Protein AF-A4WIF8-F1 (afdb_monomer)

pLDDT: mean 91.89, std 8.78, range [62.41, 98.69]

Secondary structure (DSSP, 8-state):
-HHHHHHHHHHS---BHHHHHHHTT--HHHHHHHHHHHHHTTSEEEETTTTEEEETTS-HHHHHHHHHHHH-GGGTTT-GGGEETTEE-TTHHHHHHHHHHH-GGGHHHIIIIIHHHHTT-

Radius of gyration: 14.33 Å; Cα contacts (8 Å, |Δi|>4): 148; chains: 1; bounding box: 36×22×38 Å

Solvent-accessible surface area (backbone atoms only — not comparable to full-atom values): 6778 Å² total; per-residue (Å²): 110,62,68,58,51,52,58,44,27,74,55,46,60,52,41,39,66,71,54,48,29,59,77,65,72,39,56,67,71,59,50,51,53,49,50,51,52,34,39,75,70,60,50,30,48,69,48,70,95,76,54,22,39,33,37,53,92,52,54,65,70,56,46,44,42,53,48,33,44,69,64,18,77,83,37,52,85,73,37,52,94,48,49,49,90,94,31,44,32,80,66,53,57,56,46,43,52,53,48,40,70,76,20,69,74,45,53,65,36,38,79,79,22,39,70,63,55,61,71,43,96

Sequence (121 aa):
MESAILSYLGRCPGPYFRQLAKELSAPVGTLSYHLYKLMREGLVYRLGSRPRYFPSEIEEERGWAIYLLREGPRALAEAQPLICGRRLCPHVRDLLLYSIEAYPCLRRDIVDNFIVLMSML

InterPro domains:
  IPR001845 HTH ArsR-type DNA-binding domain [PF01022] (5-45)
  IPR036388 Winged helix-like DNA-binding domain superfamily [G3DSA:1.10.10.10] (1-70)
  IPR036390 Winged helix DNA-binding domain superfamily [SSF46785] (2-56)

Nearest PDB structures (foldseek):
  4wcg-assembly1_A  TM=8.940E-01  e=2.432E-03  Cyprinid herpesvirus 3
  2qww-assembly3_F  TM=9.156E-01  e=1.278E-02  Listeria monocytogenes serotype 4b str. F2365
  2qww-assembly4_G  TM=5.154E-01  e=3.414E-02  Listeria monocytogenes serotype 4b str. F2365
  7kk0-assembly1_A  TM=5.320E-01  e=3.860E-02  Variovorax paradoxus
  3ihu-assembly2_B  TM=3.544E-01  e=2.511E-02  Cupriavidus pinatubonensis JMP134

Foldseek 3Di:
DLVLLLVCQQQAFFDQLVVSCVVSVHDSVRSVVSQVVCVVVQQWDFFDPRTTIHGNVDDVLLVLLLVCLQVAPVCVVRSVVQDDPQAGDPCSVVSNVVCVVRHVVSVVSCVVHVVVNVVRD

Structure (mmCIF, N/CA/C/O backbone):
data_AF-A4WIF8-F1
#
_entry.id   AF-A4WIF8-F1
#
loop_
_atom_site.group_PDB
_atom_site.id
_atom_site.type_symbol
_atom_site.label_atom_id
_atom_site.label_alt_id
_atom_site.label_comp_id
_atom_site.label_asym_id
_atom_site.label_entity_id
_atom_site.label_seq_id
_atom_site.pdbx_PDB_ins_code
_atom_site.Cartn_x
_atom_site.Cartn_y
_atom_site.Cartn_z
_atom_site.occupancy
_atom_site.B_iso_or_equiv
_atom_site.auth_seq_id
_atom_site.auth_comp_id
_atom_site.auth_asym_id
_atom_site.auth_atom_id
_atom_site.pdbx_PDB_model_num
ATOM 1 N N . MET A 1 1 ? -10.466 -5.123 14.071 1.00 94.75 1 MET A N 1
ATOM 2 C CA . MET A 1 1 ? -10.189 -4.143 12.990 1.00 94.75 1 MET A CA 1
ATOM 3 C C . MET A 1 1 ? -9.078 -4.660 12.081 1.00 94.75 1 MET A C 1
ATOM 5 O O . MET A 1 1 ? -9.183 -4.571 10.868 1.00 94.75 1 MET A O 1
ATOM 9 N N . GLU A 1 2 ? -8.048 -5.257 12.667 1.00 97.50 2 GLU A N 1
ATOM 10 C CA . GLU A 1 2 ? -6.892 -5.893 12.037 1.00 97.50 2 GLU A CA 1
ATOM 11 C C . GLU A 1 2 ? -7.273 -6.800 10.864 1.00 97.50 2 GLU A C 1
ATOM 13 O O . GLU A 1 2 ? -6.805 -6.583 9.751 1.00 97.50 2 GLU A O 1
ATOM 18 N N . SER A 1 3 ? -8.201 -7.740 11.069 1.00 97.88 3 SER A N 1
ATOM 19 C CA . SER A 1 3 ? -8.664 -8.647 10.010 1.00 97.88 3 SER A CA 1
ATOM 20 C C . SER A 1 3 ? -9.293 -7.911 8.824 1.00 97.88 3 SER A C 1
ATOM 22 O O . SER A 1 3 ? -9.128 -8.338 7.688 1.00 97.88 3 SER A O 1
ATOM 24 N N . ALA A 1 4 ? -9.983 -6.789 9.062 1.00 98.38 4 ALA A N 1
ATOM 25 C CA . ALA A 1 4 ? -10.568 -5.981 7.993 1.00 98.38 4 ALA A CA 1
ATOM 26 C C . ALA A 1 4 ? -9.488 -5.229 7.197 1.00 98.38 4 ALA A C 1
ATOM 28 O O . ALA A 1 4 ? -9.566 -5.175 5.972 1.00 98.38 4 ALA A O 1
ATOM 29 N N . ILE A 1 5 ? -8.457 -4.712 7.878 1.00 98.62 5 ILE A N 1
ATOM 30 C CA . ILE A 1 5 ? -7.288 -4.095 7.234 1.00 98.62 5 ILE A CA 1
ATOM 31 C C . ILE A 1 5 ? -6.565 -5.124 6.364 1.00 98.62 5 ILE A C 1
ATOM 33 O O . ILE A 1 5 ? -6.388 -4.883 5.174 1.00 98.62 5 ILE A O 1
ATOM 37 N N . LEU A 1 6 ? -6.203 -6.280 6.926 1.00 98.56 6 LEU A N 1
ATOM 38 C CA . LEU A 1 6 ? -5.498 -7.341 6.201 1.00 98.56 6 LEU A CA 1
ATOM 39 C C . LEU A 1 6 ? -6.332 -7.861 5.022 1.00 98.56 6 LEU A C 1
ATOM 41 O O . LEU A 1 6 ? -5.833 -7.952 3.904 1.00 98.56 6 LEU A O 1
ATOM 45 N N . SER A 1 7 ? -7.632 -8.093 5.229 1.00 98.38 7 SER A N 1
ATOM 46 C CA . SER A 1 7 ? -8.554 -8.503 4.161 1.00 98.38 7 SER A CA 1
ATOM 47 C C . SER A 1 7 ? -8.680 -7.460 3.046 1.00 98.38 7 SER A C 1
ATOM 49 O O . SER A 1 7 ? -8.812 -7.814 1.873 1.00 98.38 7 SER A O 1
ATOM 51 N N . TYR A 1 8 ? -8.659 -6.165 3.370 1.00 98.44 8 TYR A N 1
ATOM 52 C CA . TYR A 1 8 ? -8.646 -5.121 2.349 1.00 98.44 8 TYR A CA 1
ATOM 53 C C . TYR A 1 8 ? -7.313 -5.105 1.597 1.00 98.44 8 TYR A C 1
ATOM 55 O O . TYR A 1 8 ? -7.312 -5.159 0.369 1.00 98.44 8 TYR A O 1
ATOM 63 N N . LEU A 1 9 ? -6.187 -5.066 2.314 1.00 98.31 9 LEU A N 1
ATOM 64 C CA . LEU A 1 9 ? -4.852 -4.989 1.718 1.00 98.31 9 LEU A CA 1
ATOM 65 C C . LEU A 1 9 ? -4.542 -6.202 0.832 1.00 98.31 9 LEU A C 1
ATOM 67 O O . LEU A 1 9 ? -3.943 -6.031 -0.225 1.00 98.31 9 LEU A O 1
ATOM 71 N N . GLY A 1 10 ? -5.025 -7.392 1.198 1.00 97.69 10 GLY A N 1
ATOM 72 C CA . GLY A 1 10 ? -4.913 -8.598 0.376 1.00 97.69 10 GLY A CA 1
ATOM 73 C C . GLY A 1 10 ? -5.755 -8.575 -0.906 1.00 97.69 10 GLY A C 1
ATOM 74 O O . GLY A 1 10 ? -5.441 -9.291 -1.848 1.00 97.69 10 GLY A O 1
ATOM 75 N N . ARG A 1 11 ? -6.807 -7.747 -0.983 1.00 96.69 11 ARG A N 1
ATOM 76 C CA . ARG A 1 11 ? -7.646 -7.587 -2.191 1.00 96.69 11 ARG A CA 1
ATOM 77 C C . ARG A 1 11 ? -7.252 -6.383 -3.038 1.00 96.69 11 ARG A C 1
ATOM 79 O O . ARG A 1 11 ? -7.452 -6.385 -4.250 1.00 96.69 11 ARG A O 1
ATOM 86 N N . CYS A 1 12 ? -6.749 -5.334 -2.398 1.00 97.00 12 CYS A N 1
ATOM 87 C CA . CYS A 1 12 ? -6.364 -4.099 -3.054 1.00 97.00 12 CYS A CA 1
ATOM 88 C C . CYS A 1 12 ? -5.144 -3.466 -2.366 1.00 97.00 12 CYS A C 1
ATOM 90 O O . CYS A 1 12 ? -5.296 -2.529 -1.576 1.00 97.00 12 CYS A O 1
ATOM 92 N N . PRO A 1 13 ? -3.931 -3.963 -2.658 1.00 97.69 13 PRO A N 1
ATOM 93 C CA . PRO A 1 13 ? -2.706 -3.504 -2.014 1.00 97.69 13 PRO A CA 1
ATOM 94 C C . PRO A 1 13 ? -2.313 -2.096 -2.457 1.00 97.69 13 PRO A C 1
ATOM 96 O O . PRO A 1 13 ? -2.642 -1.650 -3.558 1.00 97.69 13 PRO A O 1
ATOM 99 N N . GLY A 1 14 ? -1.582 -1.390 -1.603 1.00 97.38 14 GLY A N 1
ATOM 100 C CA . GLY A 1 14 ? -1.084 -0.044 -1.855 1.00 97.38 14 GLY A CA 1
ATOM 101 C C . GLY A 1 14 ? -2.093 1.111 -1.730 1.00 97.38 14 GLY A C 1
ATOM 102 O O . GLY A 1 14 ? -1.897 2.109 -2.431 1.00 97.38 14 GLY A O 1
ATOM 103 N N . PRO A 1 15 ? -3.161 1.075 -0.903 1.00 97.62 15 PRO A N 1
ATOM 104 C CA . PRO A 1 15 ? -3.963 2.271 -0.671 1.00 97.62 15 PRO A CA 1
ATOM 105 C C . PRO A 1 15 ? -3.157 3.303 0.126 1.00 97.62 15 PRO A C 1
ATOM 107 O O . PRO A 1 15 ? -2.297 2.962 0.944 1.00 97.62 15 PRO A O 1
ATOM 110 N N . TYR A 1 16 ? -3.490 4.579 -0.048 1.00 97.69 16 TYR A N 1
ATOM 111 C CA . TYR A 1 16 ? -3.108 5.592 0.930 1.00 97.69 16 TYR A CA 1
ATOM 112 C C . TYR A 1 16 ? -3.895 5.420 2.229 1.00 97.69 16 TYR A C 1
ATOM 114 O O . TYR A 1 16 ? -5.035 4.952 2.221 1.00 97.69 16 TYR A O 1
ATOM 122 N N . PHE A 1 17 ? -3.352 5.941 3.331 1.00 98.25 17 PHE A N 1
ATOM 123 C CA . PHE A 1 17 ? -4.027 5.957 4.633 1.00 98.25 17 PHE A CA 1
ATOM 124 C C . PHE A 1 17 ? -5.477 6.473 4.556 1.00 98.25 17 PHE A C 1
ATOM 126 O O . PHE A 1 17 ? -6.401 5.828 5.042 1.00 98.25 17 PHE A O 1
ATOM 133 N N . ARG A 1 18 ? -5.700 7.625 3.900 1.00 97.38 18 ARG A N 1
ATOM 134 C CA . ARG A 1 18 ? -7.044 8.223 3.779 1.00 97.38 18 ARG A CA 1
ATOM 135 C C . ARG A 1 18 ? -7.993 7.401 2.909 1.00 97.38 18 ARG A C 1
ATOM 137 O O . ARG A 1 18 ? -9.188 7.393 3.183 1.00 97.38 18 ARG A O 1
ATOM 144 N N . GLN A 1 19 ? -7.475 6.731 1.879 1.00 96.88 19 GLN A N 1
ATOM 145 C CA . GLN A 1 19 ? -8.279 5.818 1.065 1.00 96.88 19 GLN A CA 1
ATOM 146 C C . GLN A 1 19 ? -8.722 4.637 1.924 1.00 96.88 19 GLN A C 1
ATOM 148 O O . GLN A 1 19 ? -9.911 4.374 2.018 1.00 96.88 19 GLN A O 1
ATOM 153 N N . LEU A 1 20 ? -7.792 4.011 2.647 1.00 97.88 20 LEU A N 1
ATOM 154 C CA . LEU A 1 20 ? -8.097 2.890 3.531 1.00 97.88 20 LEU A CA 1
ATOM 155 C C . LEU A 1 20 ? -9.097 3.266 4.638 1.00 97.88 20 LEU A C 1
ATOM 157 O O . LEU A 1 20 ? -10.026 2.509 4.901 1.00 97.88 20 LEU A O 1
ATOM 161 N N . ALA A 1 21 ? -8.960 4.450 5.246 1.00 98.25 21 ALA A N 1
ATOM 162 C CA . ALA A 1 21 ? -9.914 4.954 6.240 1.00 98.25 21 ALA A CA 1
ATOM 163 C C . ALA A 1 21 ? -11.328 5.083 5.671 1.00 98.25 21 ALA A C 1
ATOM 165 O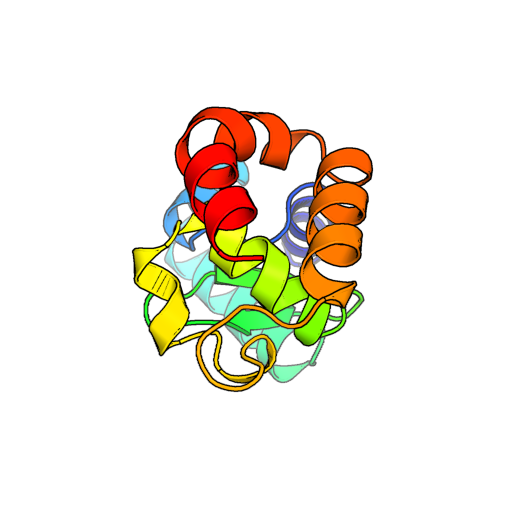 O . ALA A 1 21 ? -12.291 4.666 6.312 1.00 98.25 21 ALA A O 1
ATOM 166 N N . LYS A 1 22 ? -11.440 5.629 4.456 1.00 97.94 22 LYS A N 1
ATOM 167 C CA . LYS A 1 22 ? -12.715 5.773 3.757 1.00 97.94 22 LYS A CA 1
ATOM 168 C C . LYS A 1 22 ? -13.326 4.410 3.426 1.00 97.94 22 LYS A C 1
ATOM 170 O O . LYS A 1 22 ? -14.482 4.179 3.755 1.00 97.94 22 LYS A O 1
ATOM 175 N N . GLU A 1 23 ? -12.554 3.515 2.818 1.00 97.38 23 GLU A N 1
ATOM 176 C CA . GLU A 1 23 ? -13.026 2.196 2.375 1.00 97.38 23 GLU A CA 1
ATOM 177 C C . GLU A 1 23 ? -13.452 1.298 3.544 1.00 97.38 23 GLU A C 1
ATOM 179 O O . GLU A 1 23 ? -14.425 0.557 3.441 1.00 97.38 23 GLU A O 1
ATOM 184 N N . LEU A 1 24 ? -12.768 1.397 4.686 1.00 97.75 24 LEU A N 1
ATOM 185 C CA . LEU A 1 24 ? -13.123 0.656 5.899 1.00 97.75 24 LEU A CA 1
ATOM 186 C C . LEU A 1 24 ? -14.143 1.379 6.787 1.00 97.75 24 LEU A C 1
ATOM 188 O O . LEU A 1 24 ? -14.498 0.851 7.838 1.00 97.75 24 LEU A O 1
ATOM 192 N N . SER A 1 25 ? -14.587 2.586 6.410 1.00 97.88 25 SER A N 1
ATOM 193 C CA . SER A 1 25 ? -15.407 3.466 7.263 1.00 97.88 25 SER A CA 1
ATOM 194 C C . SER A 1 25 ? -14.837 3.608 8.684 1.00 97.88 25 SER A C 1
ATOM 196 O O . SER A 1 25 ? -15.567 3.639 9.675 1.00 97.88 25 SER A O 1
ATOM 198 N N . ALA A 1 26 ? -13.507 3.657 8.792 1.00 97.06 26 ALA A N 1
ATOM 199 C CA . ALA A 1 26 ? -12.793 3.626 10.060 1.00 97.06 26 ALA A CA 1
ATOM 200 C C . ALA A 1 26 ? -12.423 5.047 10.521 1.00 97.06 26 ALA A C 1
ATOM 202 O O . ALA A 1 26 ? -11.873 5.824 9.732 1.00 97.06 26 ALA A O 1
ATOM 203 N N . PRO A 1 27 ? -12.625 5.393 11.808 1.00 97.81 27 PRO A N 1
ATOM 204 C CA . PRO A 1 27 ? -12.083 6.624 12.369 1.00 97.81 27 PRO A CA 1
ATOM 205 C C . PRO A 1 27 ? -10.557 6.683 12.216 1.00 97.81 27 PRO A C 1
ATOM 207 O O . PRO A 1 27 ? -9.861 5.687 12.422 1.00 97.81 27 PRO A O 1
ATOM 210 N N . VAL A 1 28 ? -10.021 7.869 11.908 1.00 97.06 28 VAL A N 1
ATOM 211 C CA . VAL A 1 28 ? -8.582 8.079 11.647 1.00 97.06 28 VAL A CA 1
ATOM 212 C C . VAL A 1 28 ? -7.704 7.589 12.803 1.00 97.06 28 VAL A C 1
ATOM 214 O O . VAL A 1 28 ? -6.730 6.876 12.568 1.00 97.06 28 VAL A O 1
ATOM 217 N N . GLY A 1 29 ? -8.051 7.923 14.050 1.00 97.81 29 GLY A N 1
ATOM 218 C CA . GLY A 1 29 ? -7.288 7.484 15.225 1.00 97.81 29 GLY A CA 1
ATOM 219 C C . GLY A 1 29 ? -7.266 5.961 15.372 1.00 97.81 29 GLY A C 1
ATOM 220 O O . GLY A 1 29 ? -6.205 5.372 15.574 1.00 97.81 29 GLY A O 1
ATOM 221 N N . THR A 1 30 ? -8.421 5.320 15.174 1.00 97.88 30 THR A N 1
ATOM 222 C CA . THR A 1 30 ? -8.567 3.861 15.214 1.00 97.88 30 THR A CA 1
ATOM 223 C C . THR A 1 30 ? -7.723 3.193 14.133 1.00 97.88 30 THR A C 1
ATOM 225 O O . THR A 1 30 ? -6.933 2.302 14.437 1.00 97.88 30 THR A O 1
ATOM 228 N N . LEU A 1 31 ? -7.822 3.646 12.878 1.00 98.50 31 LEU A N 1
ATOM 229 C CA . LEU A 1 31 ? -7.030 3.075 11.789 1.00 98.50 31 LEU A CA 1
ATOM 230 C C . LEU A 1 31 ? -5.525 3.249 12.028 1.00 98.50 31 LEU A C 1
ATOM 232 O O . LEU A 1 31 ? -4.764 2.311 11.811 1.00 98.50 31 LEU A O 1
ATOM 236 N N . SER A 1 32 ? -5.104 4.428 12.493 1.00 98.44 32 SER A N 1
ATOM 237 C CA . SER A 1 32 ? -3.700 4.722 12.798 1.00 98.44 32 SER A CA 1
ATOM 238 C C . SER A 1 32 ? -3.135 3.758 13.841 1.00 98.44 32 SER A C 1
ATOM 240 O O . SER A 1 32 ? -2.091 3.147 13.615 1.00 98.44 32 SER A O 1
ATOM 242 N N . TYR A 1 33 ? -3.867 3.551 14.941 1.00 98.50 33 TYR A N 1
ATOM 243 C CA . TYR A 1 33 ? -3.479 2.613 15.992 1.00 98.50 33 TYR A CA 1
ATOM 244 C C . TYR A 1 33 ? -3.308 1.186 15.455 1.00 98.50 33 TYR A C 1
ATOM 246 O O . TYR A 1 33 ? -2.262 0.567 15.661 1.00 98.50 33 TYR A O 1
ATOM 254 N N . HIS A 1 34 ? -4.302 0.672 14.725 1.00 98.56 34 HIS A N 1
ATOM 255 C CA . HIS A 1 34 ? -4.247 -0.704 14.231 1.00 98.56 34 HIS A CA 1
ATOM 256 C C . HIS A 1 34 ? -3.197 -0.899 13.132 1.00 98.56 34 HIS A C 1
ATOM 258 O O . HIS A 1 34 ? -2.529 -1.928 13.127 1.00 98.56 34 HIS A O 1
ATOM 264 N N . LEU A 1 35 ? -2.981 0.077 12.244 1.00 98.44 35 LEU A N 1
ATOM 265 C CA . LEU A 1 35 ? -1.881 0.012 11.276 1.00 98.44 35 LEU A CA 1
ATOM 266 C C . LEU A 1 35 ? -0.520 0.026 11.969 1.00 98.44 35 LEU A C 1
ATOM 268 O O . LEU A 1 35 ? 0.352 -0.749 11.595 1.00 98.44 35 LEU A O 1
ATOM 272 N N . TYR A 1 36 ? -0.327 0.875 12.982 1.00 98.50 36 TYR A N 1
ATOM 273 C CA . TYR A 1 36 ? 0.915 0.893 13.753 1.00 98.50 36 TYR A CA 1
ATOM 274 C C . TYR A 1 36 ? 1.187 -0.459 14.418 1.00 98.50 36 TYR A C 1
ATOM 276 O O . TYR A 1 36 ? 2.301 -0.975 14.331 1.00 98.50 36 TYR A O 1
ATOM 284 N N . LYS A 1 37 ? 0.159 -1.058 15.026 1.00 98.62 37 LYS A N 1
ATOM 285 C CA . LYS A 1 37 ? 0.232 -2.399 15.611 1.00 98.62 37 LYS A CA 1
ATOM 286 C C . LYS A 1 37 ? 0.616 -3.457 14.567 1.00 98.62 37 LYS A C 1
ATOM 288 O O . LYS A 1 37 ? 1.605 -4.150 14.766 1.00 98.62 37 LYS A O 1
ATOM 293 N N . LEU A 1 38 ? -0.087 -3.514 13.433 1.00 98.69 38 LEU A N 1
ATOM 294 C CA . LEU A 1 38 ? 0.193 -4.471 12.353 1.00 98.69 38 LEU A CA 1
ATOM 295 C C . LEU A 1 38 ? 1.596 -4.300 11.751 1.00 98.69 38 LEU A C 1
ATOM 297 O O . LEU A 1 38 ? 2.242 -5.289 11.414 1.00 98.69 38 LEU A O 1
ATOM 301 N N . MET A 1 39 ? 2.091 -3.063 11.642 1.00 98.50 39 MET A N 1
ATOM 302 C CA . MET A 1 39 ? 3.462 -2.798 11.191 1.00 98.50 39 MET A CA 1
ATOM 303 C C . MET A 1 39 ? 4.503 -3.278 12.202 1.00 98.50 39 MET A C 1
ATOM 305 O O . MET A 1 39 ? 5.516 -3.851 11.815 1.00 98.50 39 MET A O 1
ATOM 309 N N . ARG A 1 40 ? 4.256 -3.089 13.504 1.00 98.50 40 ARG A N 1
ATOM 310 C CA . ARG A 1 40 ? 5.131 -3.623 14.558 1.00 98.50 40 ARG A CA 1
ATOM 311 C C . ARG A 1 40 ? 5.162 -5.147 14.595 1.00 98.50 40 ARG A C 1
ATOM 313 O O . ARG A 1 40 ? 6.181 -5.712 14.973 1.00 98.50 40 ARG A O 1
ATOM 320 N N . GLU A 1 41 ? 4.057 -5.785 14.234 1.00 98.38 41 GLU A N 1
ATOM 321 C CA . GLU A 1 41 ? 3.926 -7.242 14.146 1.00 98.38 41 GLU A CA 1
ATOM 322 C C . GLU A 1 41 ? 4.487 -7.809 12.828 1.00 98.38 41 GLU A C 1
ATOM 324 O O . GLU A 1 41 ? 4.525 -9.022 12.659 1.00 98.38 41 GLU A O 1
ATOM 329 N N . GLY A 1 42 ? 4.934 -6.959 11.894 1.00 98.38 42 GLY A N 1
ATOM 330 C CA . GLY A 1 42 ? 5.479 -7.392 10.603 1.00 98.38 42 GLY A CA 1
ATOM 331 C C . GLY A 1 42 ? 4.428 -7.927 9.625 1.00 98.38 42 GLY A C 1
ATOM 332 O O . GLY A 1 42 ? 4.780 -8.584 8.652 1.00 98.38 42 GLY A O 1
ATOM 333 N N . LEU A 1 43 ? 3.143 -7.656 9.869 1.00 98.62 43 LEU A N 1
ATOM 334 C CA . LEU A 1 43 ? 2.025 -8.102 9.025 1.00 98.62 43 LEU A CA 1
ATOM 335 C C . LEU A 1 43 ? 1.673 -7.094 7.925 1.00 98.62 43 LEU A C 1
ATOM 337 O O . LEU A 1 43 ? 1.011 -7.420 6.943 1.00 98.62 43 LEU A O 1
ATOM 341 N N . VAL A 1 44 ? 2.087 -5.841 8.101 1.00 98.69 44 VAL A N 1
ATOM 342 C CA . VAL A 1 44 ? 1.890 -4.757 7.139 1.00 98.69 44 VAL A CA 1
ATOM 343 C C . VAL A 1 44 ? 3.184 -3.971 7.031 1.00 98.69 44 VAL A C 1
ATOM 345 O O . VAL A 1 44 ? 3.839 -3.701 8.032 1.00 98.69 44 VAL A O 1
ATOM 348 N N . TYR A 1 45 ? 3.527 -3.533 5.830 1.00 98.62 45 TYR A N 1
ATOM 349 C CA . TYR A 1 45 ? 4.606 -2.581 5.601 1.00 98.62 45 TYR A CA 1
ATOM 350 C C . TYR A 1 45 ? 4.107 -1.407 4.759 1.00 98.62 45 TYR A C 1
ATOM 352 O O . TYR A 1 45 ? 2.96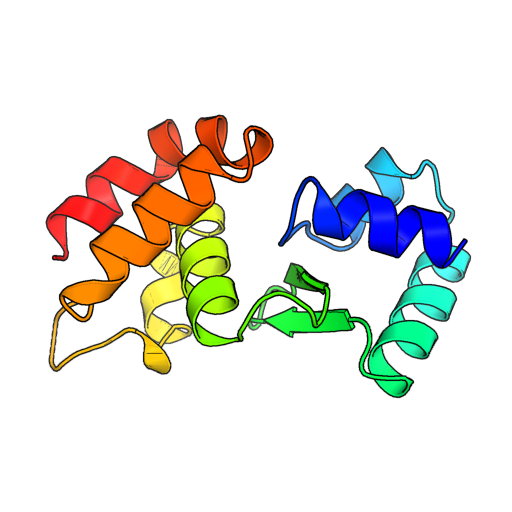9 -1.390 4.278 1.00 98.62 45 TYR A O 1
ATOM 360 N N . ARG A 1 46 ? 4.935 -0.371 4.628 1.00 98.06 46 ARG A N 1
ATOM 361 C CA . ARG A 1 46 ? 4.622 0.806 3.814 1.00 98.06 46 ARG A CA 1
ATOM 362 C C . ARG A 1 46 ? 5.803 1.179 2.934 1.00 98.06 46 ARG A C 1
ATOM 364 O O . ARG A 1 46 ? 6.937 1.102 3.395 1.00 98.06 46 ARG A O 1
ATOM 371 N N . LEU A 1 47 ? 5.522 1.626 1.715 1.00 97.38 47 LEU A N 1
ATOM 372 C CA . LEU A 1 47 ? 6.534 2.082 0.761 1.00 97.38 47 LEU A CA 1
ATOM 373 C C . LEU A 1 47 ? 6.317 3.539 0.366 1.00 97.38 47 LEU A C 1
ATOM 375 O O . LEU A 1 47 ? 5.184 4.036 0.380 1.00 97.38 47 LEU A O 1
ATOM 379 N N . GLY A 1 48 ? 7.424 4.175 -0.016 1.00 95.12 48 GLY A N 1
ATOM 380 C CA . GLY A 1 48 ? 7.472 5.539 -0.524 1.00 95.12 48 GLY A CA 1
ATOM 381 C C . GLY A 1 48 ? 7.335 6.630 0.538 1.00 95.12 48 GLY A C 1
ATOM 382 O O . GLY A 1 48 ? 6.810 6.438 1.637 1.00 95.12 48 GLY A O 1
ATOM 383 N N . SER A 1 49 ? 7.784 7.823 0.167 1.00 92.81 49 SER A N 1
ATOM 384 C CA . SER A 1 49 ? 7.607 9.069 0.916 1.00 92.81 49 SER A CA 1
ATOM 385 C C . SER A 1 49 ? 6.136 9.465 1.044 1.00 92.81 49 SER A C 1
ATOM 387 O O . SER A 1 49 ? 5.754 10.105 2.025 1.00 92.81 49 SER A O 1
ATOM 389 N N . ARG A 1 50 ? 5.296 9.053 0.083 1.00 90.75 50 ARG A N 1
ATOM 390 C CA . ARG A 1 50 ? 3.830 9.129 0.136 1.00 90.75 50 ARG A CA 1
ATOM 391 C C . ARG A 1 50 ? 3.294 7.745 0.509 1.00 90.75 50 ARG A C 1
ATOM 393 O O . ARG A 1 50 ? 3.037 6.944 -0.388 1.00 90.75 50 ARG A O 1
ATOM 400 N N . PRO A 1 51 ? 3.119 7.438 1.808 1.00 95.56 51 PRO A N 1
ATOM 401 C CA . PRO A 1 51 ? 3.075 6.055 2.249 1.00 95.56 51 PRO A CA 1
ATOM 402 C C . PRO A 1 51 ? 1.864 5.314 1.698 1.00 95.56 51 PRO A C 1
ATOM 404 O O . PRO A 1 51 ? 0.712 5.705 1.932 1.00 95.56 51 PRO A O 1
ATOM 407 N N . ARG A 1 52 ? 2.141 4.211 1.011 1.00 97.88 52 ARG A N 1
ATOM 408 C CA . ARG A 1 52 ? 1.148 3.216 0.604 1.00 97.88 52 ARG A CA 1
ATOM 409 C C . ARG A 1 52 ? 1.367 1.939 1.386 1.00 97.88 52 ARG A C 1
ATOM 411 O O . ARG A 1 52 ? 2.511 1.554 1.601 1.00 97.88 52 ARG A O 1
ATOM 418 N N . TYR A 1 53 ? 0.278 1.318 1.819 1.00 98.56 53 TYR A N 1
ATOM 419 C CA . TYR A 1 53 ? 0.321 0.176 2.731 1.00 98.56 53 TYR A CA 1
ATOM 420 C C . TYR A 1 53 ? 0.187 -1.144 1.981 1.00 98.56 53 TYR A C 1
ATOM 422 O O . TYR A 1 53 ? -0.622 -1.262 1.062 1.00 98.56 53 TYR A O 1
ATOM 430 N N . PHE A 1 54 ? 0.952 -2.141 2.398 1.00 98.62 54 PHE A N 1
ATOM 431 C CA . PHE A 1 54 ? 1.023 -3.449 1.762 1.00 98.62 54 PHE A CA 1
ATOM 432 C C . PHE A 1 54 ? 0.972 -4.547 2.828 1.00 98.62 54 PHE A C 1
ATOM 434 O O . PHE A 1 54 ? 1.515 -4.347 3.917 1.00 98.62 54 PHE A O 1
ATOM 441 N N . PRO A 1 55 ? 0.299 -5.674 2.555 1.00 98.38 55 PRO A N 1
ATOM 442 C CA . PRO A 1 55 ? 0.319 -6.831 3.440 1.00 98.38 55 PRO A CA 1
ATOM 443 C C . PRO A 1 55 ? 1.659 -7.573 3.260 1.00 98.38 55 PRO A C 1
ATOM 445 O O . PRO A 1 55 ? 2.213 -7.561 2.159 1.00 98.38 55 PRO A O 1
ATOM 448 N N . SER A 1 56 ? 2.215 -8.165 4.318 1.00 98.06 56 SER A N 1
ATOM 449 C CA . SER A 1 56 ? 3.568 -8.751 4.287 1.00 98.06 56 SER A CA 1
ATOM 450 C C . SER A 1 56 ? 3.713 -9.974 3.379 1.00 98.06 56 SER A C 1
ATOM 452 O O . SER A 1 56 ? 4.827 -10.348 3.027 1.00 98.06 56 SER A O 1
ATOM 454 N N . GLU A 1 57 ? 2.602 -10.560 2.938 1.00 97.19 57 GLU A N 1
ATOM 455 C CA . GLU A 1 57 ? 2.557 -11.617 1.928 1.00 97.19 57 GLU A CA 1
ATOM 456 C C . GLU A 1 57 ? 2.935 -11.120 0.521 1.00 97.19 57 GLU A C 1
ATOM 458 O O . GLU A 1 57 ? 3.165 -11.928 -0.379 1.00 97.19 57 GLU A O 1
ATOM 463 N N . ILE A 1 58 ? 2.980 -9.802 0.297 1.00 97.38 58 ILE A N 1
ATOM 464 C CA . ILE A 1 58 ? 3.515 -9.218 -0.933 1.00 97.38 58 ILE A CA 1
ATOM 465 C C . ILE A 1 58 ? 4.998 -8.931 -0.724 1.00 97.38 58 ILE A C 1
ATOM 467 O O . ILE A 1 58 ? 5.372 -8.122 0.119 1.00 97.38 58 ILE A O 1
ATOM 471 N N . GLU A 1 59 ? 5.839 -9.569 -1.535 1.00 96.19 59 GLU A N 1
ATOM 472 C CA . GLU A 1 59 ? 7.273 -9.289 -1.553 1.00 96.19 59 GLU A CA 1
ATOM 473 C C . GLU A 1 59 ? 7.550 -7.823 -1.899 1.00 96.19 59 GLU A C 1
ATOM 475 O O . GLU A 1 59 ? 6.854 -7.209 -2.715 1.00 96.19 59 GLU A O 1
ATOM 480 N N . GLU A 1 60 ? 8.595 -7.255 -1.295 1.00 95.12 60 GLU A N 1
ATOM 481 C CA . GLU A 1 60 ? 8.871 -5.821 -1.379 1.00 95.12 60 GLU A CA 1
ATOM 482 C C . GLU A 1 60 ? 9.036 -5.335 -2.825 1.00 95.12 60 GLU A C 1
ATOM 484 O O . GLU A 1 60 ? 8.498 -4.288 -3.185 1.00 95.12 60 GLU A O 1
ATOM 489 N N . GLU A 1 61 ? 9.697 -6.118 -3.679 1.00 95.38 61 GLU A N 1
ATOM 490 C CA . GLU A 1 61 ? 9.893 -5.797 -5.094 1.00 95.38 61 GLU A CA 1
ATOM 491 C C . GLU A 1 61 ? 8.559 -5.667 -5.849 1.00 95.38 61 GLU A C 1
ATOM 493 O O . GLU A 1 61 ? 8.307 -4.678 -6.547 1.00 95.38 61 GLU A O 1
ATOM 498 N N . ARG A 1 62 ? 7.640 -6.615 -5.635 1.00 96.06 62 ARG A N 1
ATOM 499 C CA . ARG A 1 62 ? 6.275 -6.533 -6.165 1.00 96.06 62 ARG A CA 1
ATOM 500 C C . ARG A 1 62 ? 5.517 -5.349 -5.559 1.00 96.06 62 ARG A C 1
ATOM 502 O O . ARG A 1 62 ? 4.765 -4.675 -6.263 1.00 96.06 62 ARG A O 1
ATOM 509 N N . GLY A 1 63 ? 5.743 -5.059 -4.279 1.00 97.12 63 GLY A N 1
ATOM 510 C CA . GLY A 1 63 ? 5.239 -3.861 -3.609 1.00 97.12 63 GLY A CA 1
ATOM 511 C C . GLY A 1 63 ? 5.675 -2.572 -4.310 1.00 97.12 63 GLY A C 1
ATOM 512 O O . GLY A 1 63 ? 4.835 -1.712 -4.578 1.00 97.12 63 GLY A O 1
ATOM 513 N N . TRP A 1 64 ? 6.953 -2.453 -4.679 1.00 96.56 64 TRP A N 1
ATOM 514 C CA . TRP A 1 64 ? 7.479 -1.317 -5.439 1.00 96.56 64 TRP A CA 1
ATOM 515 C C . TRP A 1 64 ? 6.872 -1.225 -6.840 1.00 96.56 64 TRP A C 1
ATOM 517 O O . TRP A 1 64 ? 6.574 -0.120 -7.295 1.00 96.56 64 TRP A O 1
ATOM 527 N N . ALA A 1 65 ? 6.615 -2.355 -7.505 1.00 94.50 65 ALA A N 1
ATOM 528 C CA . ALA A 1 65 ? 5.977 -2.355 -8.822 1.00 94.50 65 ALA A CA 1
ATOM 529 C C . ALA A 1 65 ? 4.538 -1.819 -8.728 1.00 94.50 65 ALA A C 1
ATOM 531 O O . ALA A 1 65 ? 4.128 -0.962 -9.513 1.00 94.50 65 ALA A O 1
ATOM 532 N N . ILE A 1 66 ? 3.789 -2.248 -7.707 1.00 95.38 66 ILE A N 1
ATOM 533 C CA . ILE A 1 66 ? 2.446 -1.729 -7.421 1.00 95.38 66 ILE A CA 1
ATOM 534 C C . ILE A 1 66 ? 2.506 -0.251 -7.006 1.00 95.38 66 ILE A C 1
ATOM 536 O O . ILE A 1 66 ? 1.663 0.536 -7.437 1.00 95.38 66 ILE A O 1
ATOM 540 N N . TYR A 1 67 ? 3.492 0.158 -6.200 1.00 95.25 67 TYR A N 1
ATOM 541 C CA . TYR A 1 67 ? 3.698 1.563 -5.833 1.00 95.25 67 TYR A CA 1
ATOM 542 C C . TYR A 1 67 ? 3.890 2.431 -7.080 1.00 95.25 67 TYR A C 1
ATOM 544 O O . TYR A 1 67 ? 3.189 3.430 -7.244 1.00 95.25 67 TYR A O 1
ATOM 552 N N . LEU A 1 68 ? 4.771 2.009 -7.989 1.00 92.38 68 LEU A N 1
ATOM 553 C CA . LEU A 1 68 ? 5.050 2.697 -9.243 1.00 92.38 68 LEU A CA 1
ATOM 554 C C . LEU A 1 68 ? 3.812 2.768 -10.147 1.00 92.38 68 LEU A C 1
ATOM 556 O O . LEU A 1 68 ? 3.518 3.834 -10.682 1.00 92.38 68 LEU A O 1
ATOM 560 N N . LEU A 1 69 ? 3.043 1.681 -10.265 1.00 91.50 69 LEU A N 1
ATOM 561 C CA . LEU A 1 69 ? 1.785 1.668 -11.019 1.00 91.50 69 LEU A CA 1
ATOM 562 C C . LEU A 1 69 ? 0.776 2.690 -10.476 1.00 91.50 69 LEU A C 1
ATOM 564 O O . LEU A 1 69 ? 0.108 3.376 -11.247 1.00 91.50 69 LEU A O 1
ATOM 568 N N . ARG A 1 70 ? 0.675 2.818 -9.150 1.00 92.31 70 ARG A N 1
ATOM 569 C CA . ARG A 1 70 ? -0.291 3.707 -8.489 1.00 92.31 70 ARG A CA 1
ATOM 570 C C . ARG A 1 70 ? 0.137 5.171 -8.433 1.00 92.31 70 ARG A C 1
ATOM 572 O O . ARG A 1 70 ? -0.711 6.060 -8.464 1.00 92.31 70 ARG A O 1
ATOM 579 N N . GLU A 1 71 ? 1.426 5.440 -8.265 1.00 91.31 71 GLU A N 1
ATOM 580 C CA . GLU A 1 71 ? 1.960 6.805 -8.247 1.00 91.31 71 GLU A CA 1
ATOM 581 C C . GLU A 1 71 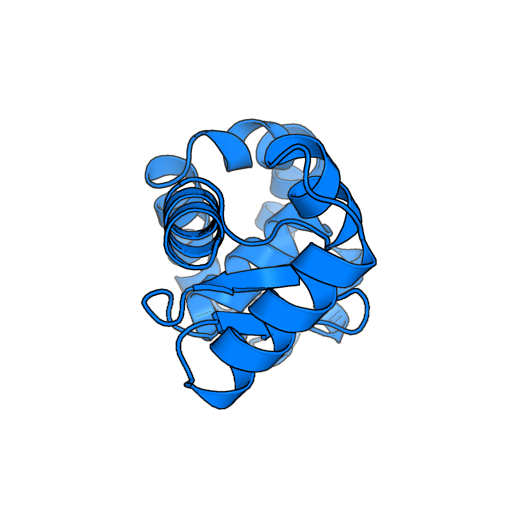? 2.244 7.357 -9.639 1.00 91.31 71 GLU A C 1
ATOM 583 O O . GLU A 1 71 ? 2.222 8.577 -9.821 1.00 91.31 71 GLU A O 1
ATOM 588 N N . GLY A 1 72 ? 2.527 6.468 -10.586 1.00 88.12 72 GLY A N 1
ATOM 589 C CA . GLY A 1 72 ? 3.023 6.797 -11.905 1.00 88.12 72 GLY A CA 1
ATOM 590 C C . GLY A 1 72 ? 4.525 7.106 -11.933 1.00 88.12 72 GLY A C 1
ATOM 591 O O . GLY A 1 72 ? 5.229 6.975 -10.928 1.00 88.12 72 GLY A O 1
ATOM 592 N N . PRO A 1 73 ? 5.033 7.576 -13.085 1.00 82.94 73 PRO A N 1
ATOM 593 C CA . PRO A 1 73 ? 6.464 7.777 -13.344 1.00 82.94 73 PRO A CA 1
ATOM 594 C C . PRO A 1 73 ? 7.182 8.691 -12.343 1.00 82.94 73 PRO A C 1
ATOM 596 O O . PRO A 1 73 ? 8.388 8.577 -12.145 1.00 82.94 73 PRO A O 1
ATOM 599 N N . ARG A 1 74 ? 6.456 9.583 -11.659 1.00 86.44 74 ARG A N 1
ATOM 600 C CA . ARG A 1 74 ? 7.032 10.454 -10.621 1.00 86.44 74 ARG A CA 1
ATOM 601 C C . ARG A 1 74 ? 7.674 9.682 -9.462 1.00 86.44 74 ARG A C 1
ATOM 603 O O . ARG A 1 74 ? 8.551 10.218 -8.798 1.00 86.44 74 ARG A O 1
ATOM 610 N N . ALA A 1 75 ? 7.240 8.445 -9.226 1.00 90.75 75 ALA A N 1
ATOM 611 C CA . ALA A 1 75 ? 7.760 7.578 -8.174 1.00 90.75 75 ALA A CA 1
ATOM 612 C C . ALA A 1 75 ? 9.040 6.826 -8.565 1.00 90.75 75 ALA A C 1
ATOM 614 O O . ALA A 1 75 ? 9.609 6.132 -7.725 1.00 90.75 75 ALA A O 1
ATOM 615 N N . LEU A 1 76 ? 9.521 6.951 -9.807 1.00 88.62 76 LEU A N 1
ATOM 616 C CA . LEU A 1 76 ? 10.705 6.218 -10.270 1.00 88.62 76 LEU A CA 1
ATOM 617 C C . LEU A 1 76 ? 11.938 6.482 -9.409 1.00 88.62 76 LEU A C 1
ATOM 619 O O . LEU A 1 76 ? 12.666 5.551 -9.097 1.00 88.62 76 LEU A O 1
ATOM 623 N N . ALA A 1 77 ? 12.139 7.727 -8.970 1.00 89.25 77 ALA A N 1
ATOM 624 C CA . ALA A 1 77 ? 13.269 8.083 -8.113 1.00 89.25 77 ALA A CA 1
ATOM 625 C C . ALA A 1 77 ? 13.253 7.360 -6.750 1.00 89.25 77 ALA A C 1
ATOM 627 O O . ALA A 1 77 ? 14.304 7.200 -6.131 1.00 89.25 77 ALA A O 1
ATOM 628 N N . GLU A 1 78 ? 12.074 6.929 -6.291 1.00 91.88 78 GLU A N 1
ATOM 629 C CA . GLU A 1 78 ? 11.885 6.192 -5.038 1.00 91.88 78 GLU A CA 1
ATOM 630 C C . GLU A 1 78 ? 11.980 4.675 -5.251 1.00 91.88 78 GLU A C 1
ATOM 632 O O . GLU A 1 78 ? 12.479 3.963 -4.385 1.00 91.88 78 GLU A O 1
ATOM 637 N N . ALA A 1 79 ? 11.565 4.180 -6.421 1.00 89.12 79 ALA A N 1
ATOM 638 C CA . ALA A 1 79 ? 11.583 2.765 -6.786 1.00 89.12 79 ALA A CA 1
ATOM 639 C C . ALA A 1 79 ? 12.967 2.288 -7.276 1.00 89.12 79 ALA A C 1
ATOM 641 O O . ALA A 1 79 ? 13.064 1.534 -8.244 1.00 89.12 79 ALA A O 1
ATOM 642 N N . GLN A 1 80 ? 14.042 2.704 -6.595 1.00 87.69 80 GLN A N 1
ATOM 643 C CA . GLN A 1 80 ? 15.425 2.315 -6.915 1.00 87.69 80 GLN A CA 1
ATOM 644 C C . GLN A 1 80 ? 15.641 0.800 -7.057 1.00 87.69 80 GLN A C 1
ATOM 646 O O . GLN A 1 80 ? 16.369 0.423 -7.975 1.00 87.69 80 GLN A O 1
ATOM 651 N N . PRO A 1 81 ? 14.994 -0.076 -6.255 1.00 90.19 81 PRO A N 1
ATOM 652 C CA . PRO A 1 81 ? 15.132 -1.524 -6.424 1.00 90.19 81 PRO A CA 1
ATOM 653 C C . PRO A 1 81 ? 14.705 -2.041 -7.804 1.00 90.19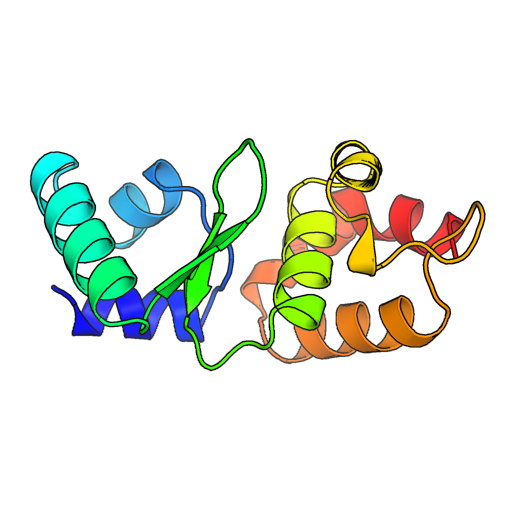 81 PRO A C 1
ATOM 655 O O . PRO A 1 81 ? 15.142 -3.106 -8.217 1.00 90.19 81 PRO A O 1
ATOM 658 N N . LEU A 1 82 ? 13.870 -1.290 -8.528 1.00 92.38 82 LEU A N 1
ATOM 659 C CA . LEU A 1 82 ? 13.353 -1.673 -9.842 1.00 92.38 82 LEU A CA 1
ATOM 660 C C . LEU A 1 82 ? 14.141 -1.064 -11.005 1.00 92.38 82 LEU A C 1
ATOM 662 O O . LEU A 1 82 ? 13.749 -1.248 -12.157 1.00 92.38 82 LEU A O 1
ATOM 666 N N . ILE A 1 83 ? 15.202 -0.299 -10.737 1.00 90.00 83 ILE A N 1
ATOM 667 C CA . ILE A 1 83 ? 15.963 0.420 -11.762 1.00 90.00 83 ILE A CA 1
ATOM 668 C C . ILE A 1 83 ? 17.241 -0.346 -12.113 1.00 90.00 83 ILE A C 1
ATOM 670 O O . ILE A 1 83 ? 18.111 -0.574 -11.277 1.00 90.00 83 ILE A O 1
ATOM 674 N N . CYS A 1 84 ? 17.396 -0.649 -13.400 1.00 90.62 84 CYS A N 1
ATOM 675 C CA . CYS A 1 84 ? 18.588 -1.228 -13.999 1.00 90.62 84 CYS A CA 1
ATOM 676 C C . CYS A 1 84 ? 19.249 -0.188 -14.918 1.00 90.62 84 CYS A C 1
ATOM 678 O O . CYS A 1 84 ? 18.849 0.034 -16.066 1.00 90.62 84 CYS A O 1
ATOM 680 N N . GLY A 1 85 ? 20.275 0.494 -14.403 1.00 87.25 85 GLY A N 1
ATOM 681 C CA . GLY A 1 85 ? 20.955 1.575 -15.116 1.00 87.25 85 GLY A CA 1
ATOM 682 C C . GLY A 1 85 ? 20.072 2.818 -15.252 1.00 87.25 85 GLY A C 1
ATOM 683 O O . GLY A 1 85 ? 19.866 3.538 -14.282 1.00 87.25 85 GLY A O 1
ATOM 684 N N . ARG A 1 86 ? 19.578 3.101 -16.466 1.00 84.38 86 ARG A N 1
ATOM 685 C CA . ARG A 1 86 ? 18.686 4.249 -16.752 1.00 84.38 86 ARG A CA 1
ATOM 686 C C . ARG A 1 86 ? 17.235 3.845 -17.035 1.00 84.38 86 ARG A C 1
ATOM 688 O O . ARG A 1 86 ? 16.442 4.694 -17.434 1.00 84.38 86 ARG A O 1
ATOM 695 N N . ARG A 1 87 ? 16.907 2.561 -16.897 1.00 86.81 87 ARG A N 1
ATOM 696 C CA . ARG A 1 87 ? 15.596 1.989 -17.226 1.00 86.81 87 ARG A CA 1
ATOM 697 C C . ARG A 1 87 ? 15.074 1.143 -16.080 1.00 86.81 87 ARG A C 1
ATOM 699 O O . ARG A 1 87 ? 15.816 0.842 -15.147 1.00 86.81 87 ARG A O 1
ATOM 706 N N . LEU A 1 88 ? 13.812 0.746 -16.170 1.00 89.88 88 LEU A N 1
ATOM 707 C CA . LEU A 1 88 ? 13.292 -0.310 -15.313 1.00 89.88 88 LEU A CA 1
ATOM 708 C C . LEU A 1 88 ? 13.975 -1.640 -15.652 1.00 89.88 88 LEU A C 1
ATOM 710 O O . LEU A 1 88 ? 14.335 -1.893 -16.803 1.00 89.88 88 LEU A O 1
ATOM 714 N N . CYS A 1 89 ? 14.176 -2.483 -14.647 1.00 92.25 89 CYS A N 1
ATOM 715 C CA . CYS A 1 89 ? 14.690 -3.826 -14.864 1.00 92.25 89 CYS A CA 1
ATOM 716 C C . CYS A 1 89 ? 13.711 -4.642 -15.733 1.00 92.25 89 CYS A C 1
ATOM 718 O O . CYS A 1 89 ? 12.496 -4.482 -15.588 1.00 92.25 89 CYS A O 1
ATOM 720 N N . PRO A 1 90 ? 14.195 -5.526 -16.628 1.00 90.00 90 PRO A N 1
ATOM 721 C CA . PRO A 1 90 ? 13.333 -6.209 -17.600 1.00 90.00 90 PRO A CA 1
ATOM 722 C C . PRO A 1 90 ? 12.157 -6.986 -16.988 1.00 90.00 90 PRO A C 1
ATOM 724 O O . PRO A 1 90 ? 11.055 -6.965 -17.535 1.00 90.00 90 PRO A O 1
ATOM 727 N N . HIS A 1 91 ? 12.363 -7.625 -15.832 1.00 92.19 91 HIS A N 1
ATOM 728 C CA . HIS A 1 91 ? 11.349 -8.430 -15.137 1.00 92.19 91 HIS A CA 1
ATOM 729 C C . HIS A 1 91 ? 10.250 -7.595 -14.465 1.00 92.19 91 HIS A C 1
ATOM 731 O O . HIS A 1 91 ? 9.192 -8.123 -14.125 1.00 92.19 91 HIS A O 1
ATOM 737 N N . VAL A 1 92 ? 10.446 -6.279 -14.309 1.00 91.38 92 VAL A N 1
ATOM 738 C CA . VAL A 1 92 ? 9.434 -5.369 -13.741 1.00 91.38 92 VAL A CA 1
ATOM 739 C C . VAL A 1 92 ? 8.156 -5.397 -14.573 1.00 91.38 92 VAL A C 1
ATOM 741 O O . VAL A 1 92 ? 7.059 -5.282 -14.028 1.00 91.38 92 VAL A O 1
ATOM 744 N N . ARG A 1 93 ? 8.277 -5.613 -15.888 1.00 89.69 93 ARG A N 1
ATOM 745 C CA . ARG A 1 93 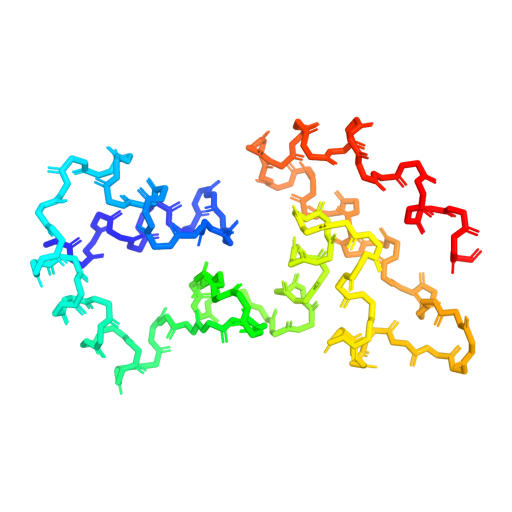? 7.128 -5.807 -16.774 1.00 89.69 93 ARG A CA 1
ATOM 746 C C . ARG A 1 93 ? 6.228 -6.941 -16.290 1.00 89.69 93 ARG A C 1
ATOM 748 O O . ARG A 1 93 ? 5.016 -6.757 -16.197 1.00 89.69 93 ARG A O 1
ATOM 755 N N . ASP A 1 94 ? 6.821 -8.084 -15.973 1.00 91.88 94 ASP A N 1
ATOM 756 C CA . ASP A 1 94 ? 6.089 -9.278 -15.560 1.00 91.88 94 ASP A CA 1
ATOM 757 C C . ASP A 1 94 ? 5.453 -9.062 -14.184 1.00 91.88 94 ASP A C 1
ATOM 759 O O . ASP A 1 94 ? 4.287 -9.402 -13.983 1.00 91.88 94 ASP A O 1
ATOM 763 N N . LEU A 1 95 ? 6.156 -8.381 -13.270 1.00 92.75 95 LEU A N 1
ATOM 764 C CA . LEU A 1 95 ? 5.606 -7.976 -11.972 1.00 92.75 95 LEU A CA 1
ATOM 765 C C . LEU A 1 95 ? 4.385 -7.058 -12.113 1.00 92.75 95 LEU A C 1
ATOM 767 O O . LEU A 1 95 ? 3.399 -7.229 -11.387 1.00 92.75 95 LEU A O 1
ATOM 771 N N . LEU A 1 96 ? 4.428 -6.091 -13.034 1.00 90.38 96 LEU A N 1
ATOM 772 C CA . LEU A 1 96 ? 3.313 -5.182 -13.303 1.00 90.38 96 LEU A CA 1
ATOM 773 C C . LEU A 1 96 ? 2.107 -5.941 -13.866 1.00 90.38 96 LEU A C 1
ATOM 775 O O . LEU A 1 96 ? 1.006 -5.809 -13.328 1.00 90.38 96 LEU A O 1
ATOM 779 N N . LEU A 1 97 ? 2.316 -6.762 -14.900 1.00 89.06 97 LEU A N 1
ATOM 780 C CA . LEU A 1 97 ? 1.258 -7.558 -15.533 1.00 89.06 97 LEU A CA 1
ATOM 781 C C . LEU A 1 97 ? 0.618 -8.532 -14.538 1.00 89.06 97 LEU A C 1
ATOM 783 O O . LEU A 1 97 ? -0.600 -8.519 -14.358 1.00 89.06 97 LEU A O 1
ATOM 787 N N . TYR A 1 98 ? 1.435 -9.286 -13.803 1.00 92.31 98 TYR A N 1
ATOM 788 C CA . TYR A 1 98 ? 0.958 -10.211 -12.779 1.00 92.31 98 TYR A CA 1
ATOM 789 C C . TYR A 1 98 ? 0.165 -9.500 -11.672 1.00 92.31 98 TYR A C 1
ATOM 791 O O . TYR A 1 98 ? -0.846 -10.002 -11.182 1.00 92.31 98 TY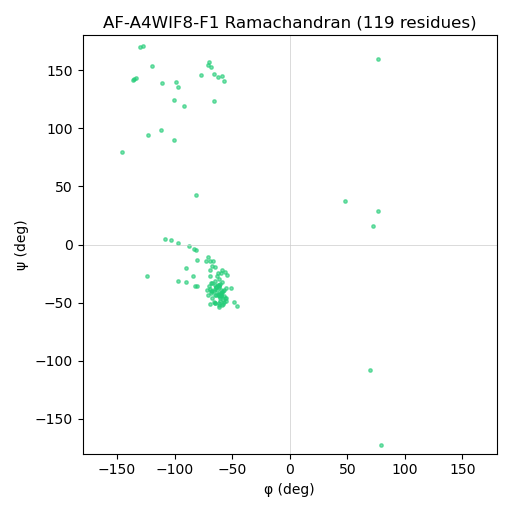R A O 1
ATOM 799 N N . SER A 1 99 ? 0.591 -8.303 -11.259 1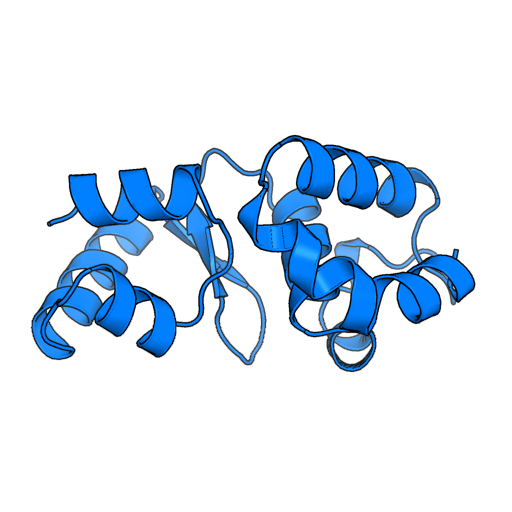.00 93.94 99 SER A N 1
ATOM 800 C CA . SER A 1 99 ? -0.122 -7.527 -10.237 1.00 93.94 99 SER A CA 1
ATOM 801 C C . SER A 1 99 ? -1.473 -7.013 -10.735 1.00 93.94 99 SER A C 1
ATOM 803 O O . SER A 1 99 ? -2.455 -7.066 -9.997 1.00 93.94 99 SER A O 1
ATOM 805 N N . ILE A 1 100 ? -1.550 -6.567 -11.987 1.00 91.69 100 ILE A N 1
ATOM 806 C CA . ILE A 1 100 ? -2.794 -6.142 -12.643 1.00 91.69 100 ILE A CA 1
ATOM 807 C C . ILE A 1 100 ? -3.810 -7.286 -12.731 1.00 91.69 100 ILE A C 1
ATOM 809 O O . ILE A 1 100 ? -5.006 -7.083 -12.494 1.00 91.69 100 ILE A O 1
ATOM 813 N N . GLU A 1 101 ? -3.340 -8.476 -13.093 1.00 91.56 101 GLU A N 1
ATOM 814 C CA . GLU A 1 101 ? -4.179 -9.666 -13.203 1.00 91.56 101 GLU A CA 1
ATOM 815 C C . GLU A 1 101 ? -4.693 -10.107 -11.833 1.00 91.56 101 GLU A C 1
ATOM 817 O O . GLU A 1 101 ? -5.895 -10.335 -11.674 1.00 91.56 101 GLU A O 1
ATOM 822 N N . ALA A 1 102 ? -3.807 -10.146 -10.833 1.00 94.00 102 ALA A N 1
ATOM 823 C CA . ALA A 1 102 ? -4.136 -10.563 -9.473 1.00 94.00 102 ALA A CA 1
ATOM 824 C C . ALA A 1 102 ? -5.062 -9.579 -8.736 1.00 94.00 102 ALA A C 1
ATOM 826 O O . ALA A 1 102 ? -5.881 -10.003 -7.920 1.00 94.00 102 ALA A O 1
ATOM 827 N N . TYR A 1 103 ? -4.949 -8.274 -9.006 1.00 94.62 103 TYR A N 1
ATOM 828 C CA . TYR A 1 103 ? -5.669 -7.234 -8.270 1.00 94.62 103 TYR A CA 1
ATOM 829 C C . TYR A 1 103 ? -6.515 -6.363 -9.208 1.00 94.62 103 TYR A C 1
ATOM 831 O O . TYR A 1 103 ? -6.046 -5.330 -9.696 1.00 94.62 103 TYR A O 1
ATOM 839 N N . PRO A 1 104 ? -7.812 -6.685 -9.398 1.00 90.75 104 PRO A N 1
ATOM 840 C CA . PRO A 1 104 ? -8.704 -5.918 -10.268 1.00 90.75 104 PRO A CA 1
ATOM 841 C C . PRO A 1 104 ? -8.778 -4.420 -9.947 1.00 90.75 104 PRO A C 1
ATOM 843 O O . PRO A 1 104 ? -9.037 -3.614 -10.840 1.00 90.75 104 PRO A O 1
ATOM 846 N N . CYS A 1 105 ? -8.521 -4.023 -8.695 1.00 91.75 105 CYS A N 1
ATOM 847 C CA . CYS A 1 105 ? -8.527 -2.614 -8.307 1.00 91.75 105 CYS A CA 1
ATOM 848 C C . CYS A 1 105 ? -7.391 -1.789 -8.940 1.00 91.75 105 CYS A C 1
ATOM 850 O O . CYS A 1 105 ? -7.508 -0.568 -9.002 1.00 91.75 105 CYS A O 1
ATOM 852 N N . LEU A 1 106 ? -6.327 -2.434 -9.432 1.00 90.69 106 LEU A N 1
ATOM 853 C CA . LEU A 1 106 ? -5.216 -1.784 -10.132 1.00 90.69 106 LEU A CA 1
ATOM 854 C C . LEU A 1 106 ? -5.535 -1.485 -11.600 1.00 90.69 106 LEU A C 1
ATOM 856 O O . LEU A 1 106 ? -4.824 -0.714 -12.232 1.00 90.69 106 LEU A O 1
ATOM 860 N N . ARG A 1 107 ? -6.616 -2.048 -12.162 1.00 85.19 107 ARG A N 1
ATOM 861 C CA . ARG A 1 107 ? -6.944 -1.886 -13.590 1.00 85.19 107 ARG A CA 1
ATOM 862 C C . ARG A 1 107 ? -7.203 -0.440 -14.002 1.00 85.19 107 ARG A C 1
ATOM 864 O O . ARG A 1 107 ? -6.943 -0.085 -15.144 1.00 85.19 107 ARG A O 1
ATOM 871 N N . ARG A 1 108 ? -7.704 0.392 -13.085 1.00 76.25 108 ARG A N 1
ATOM 872 C CA . ARG A 1 108 ? -7.892 1.830 -13.340 1.00 76.25 108 ARG A CA 1
ATOM 873 C C . ARG A 1 108 ? -6.552 2.551 -13.463 1.00 76.25 108 ARG A C 1
ATOM 875 O O . ARG A 1 108 ? -6.368 3.316 -14.399 1.00 76.25 108 ARG A O 1
ATOM 882 N N . ASP A 1 109 ? -5.605 2.203 -12.594 1.00 76.69 109 ASP A N 1
ATOM 883 C CA . ASP A 1 109 ? -4.263 2.793 -12.567 1.00 76.69 109 ASP A CA 1
ATOM 884 C C . ASP A 1 109 ? -3.461 2.464 -13.845 1.00 76.69 109 ASP A C 1
ATOM 886 O O . ASP A 1 109 ? -2.517 3.174 -14.195 1.00 76.69 109 ASP A O 1
ATOM 890 N N . ILE A 1 110 ? -3.862 1.420 -14.586 1.00 70.75 110 ILE A N 1
ATOM 891 C CA . ILE A 1 110 ? -3.277 1.090 -15.890 1.00 70.75 110 ILE A CA 1
ATOM 892 C C . ILE A 1 110 ? -3.484 2.232 -16.874 1.00 70.75 110 ILE A C 1
ATOM 894 O O . ILE A 1 110 ? -2.542 2.693 -17.506 1.00 70.75 110 ILE A O 1
ATOM 898 N N . VAL A 1 111 ? -4.722 2.690 -17.022 1.00 67.69 111 VAL A N 1
ATOM 899 C CA . VAL A 1 111 ? -5.056 3.674 -18.055 1.00 67.69 111 VAL A CA 1
ATOM 900 C C . VAL A 1 111 ? -4.300 4.981 -17.812 1.00 67.69 111 VAL A C 1
ATOM 902 O O . VAL A 1 111 ? -3.829 5.599 -18.763 1.00 67.69 111 VAL A O 1
ATOM 905 N N . ASP A 1 112 ? -4.104 5.334 -16.541 1.00 69.81 112 ASP A N 1
ATOM 906 C CA . ASP A 1 112 ? -3.494 6.600 -16.144 1.00 69.81 112 ASP A CA 1
ATOM 907 C C . ASP A 1 112 ? -1.956 6.575 -16.195 1.00 69.81 112 ASP A C 1
ATOM 909 O O . ASP A 1 112 ? -1.338 7.573 -16.564 1.00 69.81 112 ASP A O 1
ATOM 913 N N . ASN A 1 113 ? -1.320 5.446 -15.855 1.00 76.50 113 ASN A N 1
ATOM 914 C CA . ASN A 1 113 ? 0.136 5.389 -15.661 1.00 76.50 113 ASN A CA 1
ATOM 915 C C . ASN A 1 113 ? 0.863 4.340 -16.516 1.00 76.50 113 ASN A C 1
ATOM 917 O O . ASN A 1 113 ? 2.045 4.511 -16.821 1.00 76.50 113 ASN A O 1
ATOM 921 N N . PHE A 1 114 ? 0.201 3.253 -16.917 1.00 67.19 114 PHE A N 1
ATOM 922 C CA . PHE A 1 114 ? 0.863 2.092 -17.526 1.00 67.19 114 PHE A CA 1
ATOM 923 C C . PHE A 1 114 ? 1.501 2.401 -18.873 1.00 67.19 1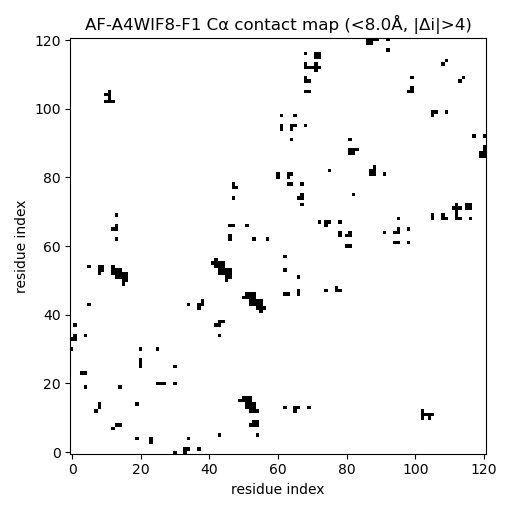14 PHE A C 1
ATOM 925 O O . PHE A 1 114 ? 2.599 1.924 -19.130 1.00 67.19 114 PHE A O 1
ATOM 932 N N . ILE A 1 115 ? 0.869 3.225 -19.714 1.00 66.44 115 ILE A N 1
ATOM 933 C CA . ILE A 1 115 ? 1.432 3.589 -21.025 1.00 66.44 115 ILE A CA 1
ATOM 934 C C . ILE A 1 115 ? 2.818 4.225 -20.854 1.00 66.44 115 ILE A C 1
ATOM 936 O O . ILE A 1 115 ? 3.761 3.857 -21.554 1.00 66.44 115 ILE A O 1
ATOM 940 N N . VAL A 1 116 ? 2.964 5.133 -19.883 1.00 71.62 116 VAL A N 1
ATOM 941 C CA . VAL A 1 116 ? 4.247 5.794 -19.628 1.00 71.62 116 VAL A CA 1
ATOM 942 C C . VAL A 1 116 ? 5.246 4.813 -19.021 1.00 71.62 116 VAL A C 1
ATOM 944 O O . VAL A 1 116 ? 6.384 4.757 -19.474 1.00 71.62 116 VAL A O 1
ATOM 947 N N . LEU A 1 117 ? 4.828 3.982 -18.064 1.00 70.56 117 LEU A N 1
ATOM 948 C CA . LEU A 1 117 ? 5.718 2.993 -17.445 1.00 70.56 117 LEU A CA 1
ATOM 949 C C . LEU A 1 117 ? 6.234 1.954 -18.450 1.00 70.56 117 LEU A C 1
ATOM 951 O O . LEU A 1 117 ? 7.413 1.614 -18.425 1.00 70.56 117 LEU A O 1
ATOM 955 N N . MET A 1 118 ? 5.392 1.510 -19.383 1.00 70.31 118 MET A N 1
ATOM 956 C CA . MET A 1 118 ? 5.782 0.554 -20.419 1.00 70.31 118 MET A CA 1
ATOM 957 C C . MET A 1 118 ? 6.749 1.146 -21.448 1.00 70.31 118 MET A C 1
ATOM 959 O O . MET A 1 118 ? 7.548 0.407 -22.012 1.00 70.31 118 MET A O 1
ATOM 963 N N . SER A 1 119 ? 6.725 2.464 -21.671 1.00 71.56 119 SER A N 1
ATOM 964 C CA . SER A 1 119 ? 7.716 3.140 -22.524 1.00 71.56 119 SER A CA 1
ATOM 965 C C . SER A 1 119 ? 9.120 3.231 -21.905 1.00 71.56 119 SER A C 1
ATOM 967 O O . SER A 1 119 ? 10.069 3.595 -22.597 1.00 71.56 119 SER A O 1
ATOM 969 N N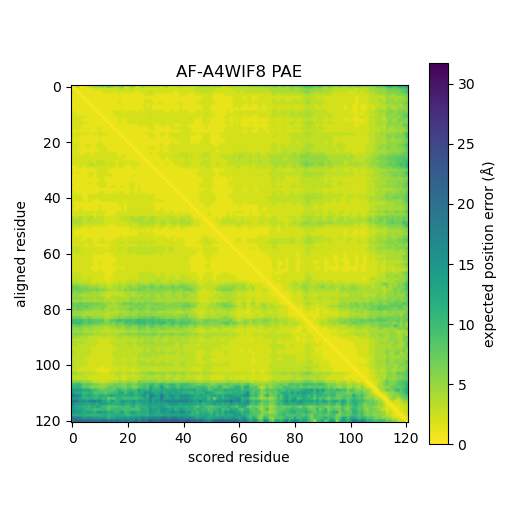 . MET A 1 120 ? 9.258 2.913 -20.611 1.00 65.94 120 MET A N 1
ATOM 970 C CA . MET A 1 120 ? 10.516 2.986 -19.852 1.00 65.94 120 MET A CA 1
ATOM 971 C C . MET A 1 120 ? 11.186 1.623 -19.623 1.00 65.94 120 MET A C 1
ATOM 973 O O . MET A 1 120 ? 12.215 1.556 -18.942 1.00 65.94 120 MET A O 1
ATOM 977 N N . LEU A 1 121 ? 10.604 0.565 -20.194 1.00 62.41 121 LEU A N 1
ATOM 978 C CA . LEU A 1 121 ? 11.193 -0.768 -20.323 1.00 62.41 121 LEU A CA 1
ATOM 979 C C . LEU A 1 121 ? 12.128 -0.802 -21.548 1.00 62.41 121 LEU A C 1
ATOM 981 O O . LEU A 1 121 ? 11.732 -0.337 -22.639 1.00 62.41 121 LEU A O 1
#

Mean predicted aligned error: 3.64 Å

Organism: Pyrobaculum arsenaticum (strain DSM 13514 / JCM 11321 / PZ6) (NCBI:txid340102)